Protein AF-A0A0B7BN88-F1 (afdb_monomer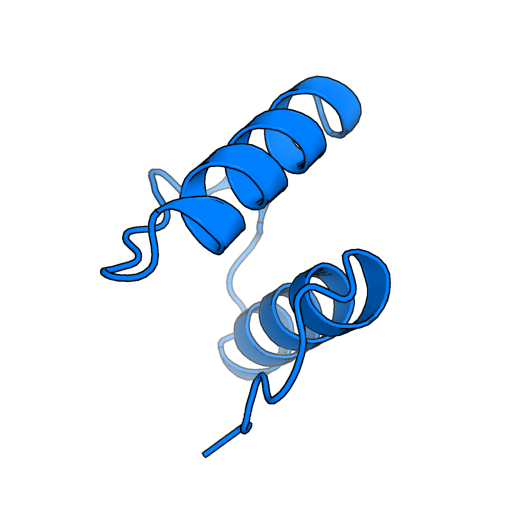_lite)

Secondary structure (DSSP, 8-state):
-----S--HHHHHHHHHHHHHHTT--GGG------S-HHHHHHHHHHHHHH-

Organism: NCBI:txid1028688

Structure (mmCIF, N/CA/C/O backbone):
data_AF-A0A0B7BN88-F1
#
_entry.id   AF-A0A0B7BN88-F1
#
loop_
_atom_site.group_PDB
_atom_site.id
_atom_site.type_symbol
_atom_site.label_atom_id
_atom_site.label_alt_id
_atom_site.label_comp_id
_atom_site.label_asym_id
_atom_site.label_entity_id
_atom_site.label_seq_id
_atom_site.pdbx_PDB_ins_code
_atom_site.Cartn_x
_atom_site.Cartn_y
_atom_site.Cartn_z
_atom_site.occupancy
_atom_site.B_iso_or_equiv
_atom_site.auth_seq_id
_atom_site.auth_comp_id
_atom_site.auth_asym_id
_atom_site.auth_atom_id
_atom_site.pdbx_PDB_model_num
ATOM 1 N N . MET A 1 1 ? 3.136 -11.538 1.371 1.00 42.81 1 MET A N 1
ATOM 2 C CA . MET A 1 1 ? 4.117 -10.752 0.593 1.00 42.81 1 MET A CA 1
ATOM 3 C C . MET A 1 1 ? 3.498 -10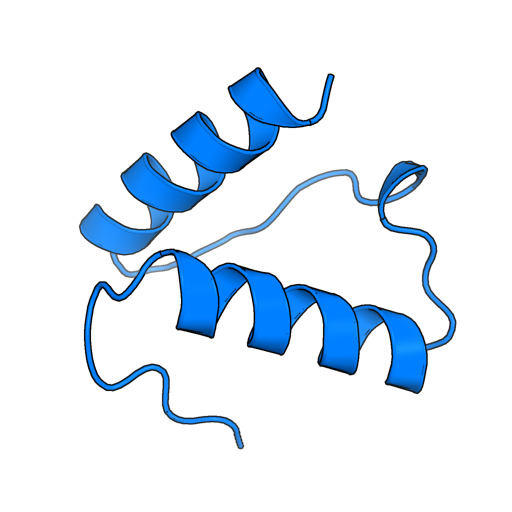.488 -0.767 1.00 42.81 1 MET A C 1
ATOM 5 O O . MET A 1 1 ? 3.375 -11.420 -1.550 1.00 42.81 1 MET A O 1
ATOM 9 N N . VAL A 1 2 ? 2.999 -9.273 -0.997 1.00 54.38 2 VAL A N 1
ATOM 10 C CA . VAL A 1 2 ? 2.401 -8.887 -2.283 1.00 54.38 2 VAL A CA 1
ATOM 11 C C . VAL A 1 2 ? 3.538 -8.517 -3.234 1.00 54.38 2 VAL A C 1
ATOM 13 O O . VAL A 1 2 ? 4.286 -7.580 -2.969 1.00 54.38 2 VAL A O 1
ATOM 16 N N . LEU A 1 3 ? 3.707 -9.288 -4.308 1.00 56.53 3 LEU A N 1
ATOM 17 C CA . LEU A 1 3 ? 4.682 -9.004 -5.361 1.00 56.53 3 LEU A CA 1
ATOM 18 C C . LEU A 1 3 ? 4.088 -7.975 -6.328 1.00 56.53 3 LEU A C 1
ATOM 20 O O . LEU A 1 3 ? 3.163 -8.271 -7.083 1.00 56.53 3 LEU A O 1
ATOM 24 N N . LEU A 1 4 ? 4.624 -6.756 -6.298 1.00 59.53 4 LEU A N 1
ATOM 25 C CA . LEU A 1 4 ? 4.305 -5.689 -7.248 1.00 59.53 4 LEU A CA 1
ATOM 26 C C . LEU A 1 4 ? 5.163 -5.876 -8.508 1.00 59.53 4 LEU A C 1
ATOM 28 O O . LEU A 1 4 ? 6.107 -5.135 -8.756 1.00 59.53 4 LEU A O 1
ATOM 32 N N . ASP A 1 5 ? 4.863 -6.925 -9.272 1.00 49.03 5 ASP A N 1
ATOM 33 C CA . ASP A 1 5 ? 5.720 -7.438 -10.355 1.00 49.03 5 ASP A CA 1
ATOM 34 C C . ASP A 1 5 ? 5.824 -6.485 -11.569 1.00 49.03 5 ASP A C 1
ATOM 36 O O . ASP A 1 5 ? 6.700 -6.624 -12.419 1.00 49.03 5 ASP A O 1
ATOM 40 N N . LYS A 1 6 ? 4.941 -5.478 -11.675 1.00 56.69 6 LYS A N 1
ATOM 41 C CA . LYS A 1 6 ? 4.922 -4.498 -12.776 1.00 56.69 6 LYS A CA 1
ATOM 42 C C . LYS A 1 6 ? 4.494 -3.120 -12.280 1.00 56.69 6 LYS A C 1
ATOM 44 O O . LYS A 1 6 ? 3.713 -3.020 -11.337 1.00 56.69 6 LYS A O 1
ATOM 49 N N . CYS A 1 7 ? 4.952 -2.063 -12.962 1.00 62.66 7 CYS A N 1
ATOM 50 C CA . CYS A 1 7 ? 4.510 -0.674 -12.765 1.00 62.66 7 CYS A CA 1
ATOM 51 C C . CYS A 1 7 ? 3.054 -0.497 -13.245 1.00 62.66 7 CYS A C 1
ATOM 53 O O . CYS A 1 7 ? 2.771 0.185 -14.226 1.00 62.66 7 CYS A O 1
ATOM 55 N N . ASN A 1 8 ? 2.131 -1.207 -12.602 1.00 75.19 8 ASN A N 1
ATOM 56 C CA . ASN A 1 8 ? 0.702 -1.098 -12.811 1.00 75.19 8 ASN A CA 1
ATOM 57 C C . ASN A 1 8 ? 0.148 -0.223 -11.685 1.00 75.19 8 ASN A C 1
ATOM 59 O O . ASN A 1 8 ? 0.112 -0.640 -10.525 1.00 75.19 8 ASN A O 1
ATOM 63 N N . ALA A 1 9 ? -0.252 0.992 -12.058 1.00 72.25 9 ALA A N 1
ATOM 64 C CA . ALA A 1 9 ? -0.761 2.005 -11.149 1.00 72.25 9 ALA A CA 1
ATOM 65 C C . ALA A 1 9 ? -1.880 1.470 -10.252 1.00 72.25 9 ALA A C 1
ATOM 67 O O . ALA A 1 9 ? -1.809 1.582 -9.028 1.00 72.25 9 ALA A O 1
ATOM 68 N N . ASP A 1 10 ? -2.861 0.812 -10.865 1.00 78.38 10 ASP A N 1
ATOM 69 C CA . ASP A 1 10 ? -4.035 0.278 -10.183 1.00 78.38 10 ASP A CA 1
ATOM 70 C C . ASP A 1 10 ? -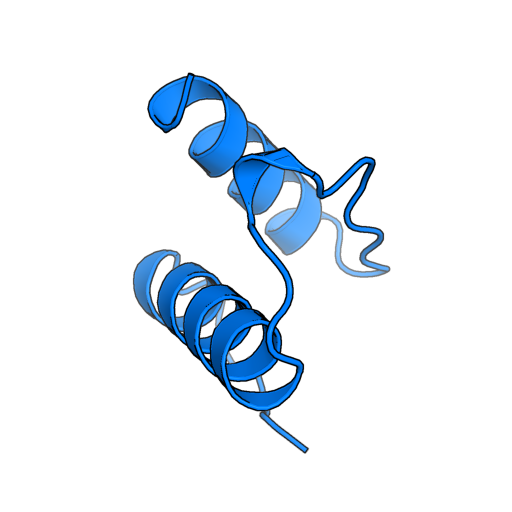3.680 -0.857 -9.226 1.00 78.38 10 ASP A C 1
ATOM 72 O O . ASP A 1 10 ? -4.215 -0.935 -8.120 1.00 78.38 10 ASP A O 1
ATOM 76 N N . ALA A 1 11 ? -2.737 -1.721 -9.616 1.00 81.19 11 ALA A N 1
ATOM 77 C CA . ALA A 1 11 ? -2.284 -2.812 -8.758 1.00 81.19 11 ALA A CA 1
ATOM 78 C C . ALA A 1 11 ? -1.596 -2.280 -7.493 1.00 81.19 11 ALA A C 1
ATOM 80 O O . ALA A 1 11 ? -1.838 -2.793 -6.402 1.00 81.19 11 ALA A O 1
ATOM 81 N N . ILE A 1 12 ? -0.785 -1.226 -7.625 1.00 81.12 12 ILE A N 1
ATOM 82 C CA . ILE A 1 12 ? -0.092 -0.593 -6.497 1.00 81.12 12 ILE A CA 1
ATOM 83 C C . ILE A 1 12 ? -1.095 0.130 -5.593 1.00 81.12 12 ILE A C 1
ATOM 85 O O . ILE A 1 12 ? -1.056 -0.058 -4.380 1.00 81.12 12 ILE A O 1
ATOM 89 N N . VAL A 1 13 ? -2.037 0.892 -6.159 1.00 80.44 13 VAL A N 1
ATOM 90 C CA . VAL A 1 13 ? -3.095 1.559 -5.381 1.00 80.44 13 VAL A CA 1
ATOM 91 C C . VAL A 1 13 ? -3.927 0.542 -4.603 1.00 80.44 13 VAL A C 1
ATOM 93 O O . VAL A 1 13 ? -4.173 0.744 -3.415 1.00 80.44 13 VAL A O 1
ATOM 96 N N . ASN A 1 14 ? -4.345 -0.553 -5.240 1.00 84.75 14 ASN A N 1
ATOM 97 C CA . ASN A 1 14 ? -5.138 -1.587 -4.579 1.00 84.75 14 ASN A CA 1
ATOM 98 C C . ASN A 1 14 ? -4.339 -2.335 -3.511 1.00 84.75 14 ASN A C 1
ATOM 100 O O . ASN A 1 14 ? -4.872 -2.579 -2.433 1.00 84.75 14 ASN A O 1
ATOM 104 N N . ALA A 1 15 ? -3.067 -2.649 -3.762 1.00 84.38 15 ALA A N 1
ATOM 105 C CA . ALA A 1 15 ? -2.207 -3.278 -2.764 1.00 84.38 15 ALA A CA 1
ATOM 106 C C . ALA A 1 15 ? -2.021 -2.381 -1.531 1.00 84.38 15 ALA A C 1
ATOM 108 O O . ALA A 1 15 ? -2.167 -2.849 -0.406 1.00 84.38 15 ALA A O 1
ATOM 109 N N . VAL A 1 16 ? -1.765 -1.085 -1.740 1.00 82.81 16 VAL A N 1
ATOM 110 C CA . VAL A 1 16 ? -1.640 -0.106 -0.651 1.00 82.81 16 VAL A CA 1
ATOM 111 C C . VAL A 1 16 ? -2.957 0.016 0.116 1.00 82.81 16 VAL A C 1
ATOM 113 O O . VAL A 1 16 ? -2.944 -0.027 1.341 1.00 82.81 16 VAL A O 1
ATOM 116 N N . LYS A 1 17 ? -4.099 0.120 -0.576 1.00 84.44 17 LYS A N 1
ATOM 117 C CA . LYS A 1 17 ? -5.421 0.192 0.069 1.00 84.44 17 LYS A CA 1
ATOM 118 C C . LYS A 1 17 ? -5.734 -1.052 0.896 1.00 84.44 17 LYS A C 1
ATOM 120 O O . LYS A 1 17 ? -6.164 -0.898 2.033 1.00 84.44 17 LYS A O 1
ATOM 125 N N . ASN A 1 18 ? -5.497 -2.247 0.354 1.00 88.31 18 ASN A N 1
ATOM 126 C CA . ASN A 1 18 ? -5.739 -3.498 1.070 1.00 88.31 18 ASN A CA 1
ATOM 127 C C . ASN A 1 18 ? -4.866 -3.602 2.318 1.00 88.31 18 ASN A C 1
ATOM 129 O O . ASN A 1 18 ? -5.383 -3.893 3.387 1.00 88.31 18 ASN A O 1
ATOM 133 N N . GLU A 1 19 ? -3.569 -3.306 2.212 1.00 87.62 19 GLU A N 1
ATOM 134 C CA . GLU A 1 19 ? -2.684 -3.339 3.379 1.00 87.62 19 GLU A CA 1
ATOM 135 C C . GLU A 1 19 ? -3.083 -2.306 4.436 1.00 87.62 19 GLU A C 1
ATOM 137 O O . GLU A 1 19 ? -3.078 -2.595 5.632 1.00 87.62 19 GLU A O 1
ATOM 142 N N . LEU A 1 20 ? -3.479 -1.100 4.024 1.00 85.62 20 LEU A N 1
ATOM 143 C CA . LEU A 1 20 ? -3.991 -0.108 4.966 1.00 85.62 20 LEU A CA 1
ATOM 144 C C . LEU A 1 20 ? -5.272 -0.591 5.661 1.00 85.62 20 LEU A C 1
ATOM 146 O O . LEU A 1 20 ? -5.377 -0.432 6.876 1.00 85.62 20 LEU A O 1
ATOM 150 N N . ASP A 1 21 ? -6.207 -1.197 4.929 1.00 88.56 21 ASP A N 1
ATOM 151 C CA . ASP A 1 21 ? -7.455 -1.737 5.482 1.00 88.56 21 ASP A CA 1
ATOM 152 C C . ASP A 1 21 ? -7.193 -2.892 6.464 1.00 88.56 21 ASP A C 1
ATOM 154 O O . ASP A 1 21 ? -7.662 -2.852 7.605 1.00 88.56 21 ASP A O 1
ATOM 158 N N . GLU A 1 22 ? -6.330 -3.845 6.089 1.00 91.38 22 GLU A N 1
ATOM 159 C CA . GLU A 1 22 ? -5.895 -4.952 6.951 1.00 91.38 22 GLU A CA 1
ATOM 160 C C . GLU A 1 22 ? -5.270 -4.443 8.255 1.00 91.38 22 GLU A C 1
ATOM 162 O O . GLU A 1 22 ? -5.517 -4.982 9.340 1.00 91.38 22 GLU A O 1
ATOM 167 N N . LYS A 1 23 ? -4.495 -3.357 8.175 1.00 88.44 23 LYS A N 1
ATOM 168 C CA . LYS A 1 23 ? -3.868 -2.718 9.339 1.00 88.44 23 LYS A CA 1
ATOM 169 C C . LYS A 1 23 ? -4.780 -1.717 10.051 1.00 88.44 23 LYS A C 1
ATOM 171 O O . LYS A 1 23 ? -4.354 -1.129 11.046 1.00 88.44 23 LYS A O 1
ATOM 176 N N . LYS A 1 24 ? -6.018 -1.526 9.580 1.00 88.31 24 LYS A N 1
ATOM 177 C CA . LYS A 1 24 ? -6.985 -0.525 10.069 1.00 88.31 24 LYS A CA 1
ATOM 178 C C . LYS A 1 24 ? -6.404 0.894 10.100 1.00 88.31 24 LYS A C 1
ATOM 180 O O . LYS A 1 24 ? -6.718 1.695 10.984 1.00 88.31 24 LYS A O 1
ATOM 185 N N . LEU A 1 25 ? -5.528 1.199 9.147 1.00 85.62 25 LEU A N 1
ATOM 186 C CA . LEU A 1 25 ? -4.884 2.493 8.982 1.00 85.62 25 LEU A CA 1
ATOM 187 C C . LEU A 1 25 ? -5.682 3.348 8.001 1.00 85.62 25 LEU A C 1
ATOM 189 O O . LEU A 1 25 ? -6.028 2.927 6.901 1.00 85.62 25 LEU A O 1
ATOM 193 N N . ASN A 1 26 ? -5.942 4.595 8.386 1.00 82.00 26 ASN A N 1
ATOM 194 C CA . ASN A 1 26 ? -6.588 5.550 7.498 1.00 82.00 26 ASN A CA 1
ATOM 195 C C . ASN A 1 26 ? -5.553 6.157 6.545 1.00 82.00 26 ASN A C 1
ATOM 197 O O . ASN A 1 26 ? -4.563 6.736 6.992 1.00 82.00 26 ASN A O 1
ATOM 201 N N . MET A 1 27 ? -5.820 6.094 5.241 1.00 78.19 27 MET A N 1
ATOM 202 C CA . MET A 1 27 ? -4.946 6.663 4.213 1.00 78.19 27 MET A CA 1
ATOM 203 C C . MET A 1 27 ? -4.753 8.176 4.367 1.00 78.19 27 MET A C 1
ATOM 205 O O . MET A 1 27 ? -3.681 8.683 4.063 1.00 78.19 27 MET A O 1
ATOM 209 N N . LYS A 1 28 ? -5.734 8.886 4.941 1.00 77.75 28 LYS A N 1
ATOM 210 C CA . LYS A 1 28 ? -5.615 10.316 5.279 1.00 77.75 28 LYS A CA 1
ATOM 211 C C . LYS A 1 28 ? -4.587 10.608 6.377 1.00 77.75 28 LYS A C 1
ATOM 213 O O . LYS A 1 28 ? -4.125 11.736 6.486 1.00 77.75 28 LYS A O 1
ATOM 218 N N . ASN A 1 29 ? -4.240 9.607 7.183 1.00 82.12 29 ASN A N 1
ATOM 219 C CA . ASN A 1 29 ? -3.265 9.727 8.267 1.00 82.12 29 ASN A CA 1
ATOM 220 C C . ASN A 1 29 ? -1.873 9.223 7.844 1.00 82.12 29 ASN A C 1
ATOM 222 O O . ASN A 1 29 ? -0.959 9.171 8.668 1.00 82.12 29 ASN A O 1
ATOM 226 N N . LEU A 1 30 ? -1.710 8.811 6.584 1.00 80.25 30 LEU A N 1
ATOM 227 C CA . LEU A 1 30 ? -0.452 8.309 6.057 1.00 80.25 30 LEU A CA 1
ATOM 228 C C . LEU A 1 30 ? 0.490 9.491 5.790 1.00 80.25 30 LEU A C 1
ATOM 230 O O . LEU A 1 30 ? 0.212 10.322 4.937 1.00 80.25 30 LEU A O 1
ATOM 234 N N . LEU A 1 31 ? 1.599 9.575 6.525 1.00 82.50 31 LEU A N 1
ATOM 235 C CA . LEU A 1 31 ? 2.558 10.684 6.404 1.00 82.50 31 LEU A CA 1
ATOM 236 C C . LEU A 1 31 ? 3.443 10.575 5.159 1.00 82.50 31 LEU A C 1
ATOM 238 O O . LEU A 1 31 ? 3.766 11.581 4.536 1.00 82.50 31 LEU A O 1
ATOM 242 N N . ALA A 1 32 ? 3.878 9.359 4.835 1.00 80.50 32 ALA A N 1
ATOM 243 C CA . ALA A 1 32 ? 4.793 9.099 3.735 1.00 80.50 32 ALA A CA 1
ATOM 244 C C . ALA A 1 32 ? 4.741 7.624 3.323 1.00 80.50 32 ALA A C 1
ATOM 246 O O . ALA A 1 32 ? 4.452 6.748 4.140 1.00 80.50 32 ALA A O 1
ATOM 247 N N . ILE A 1 33 ? 5.087 7.356 2.064 1.00 82.88 33 ILE A N 1
ATOM 248 C CA . ILE A 1 33 ? 5.402 6.018 1.558 1.00 82.88 33 ILE A CA 1
ATOM 249 C C . ILE A 1 33 ? 6.820 6.082 0.990 1.00 82.88 33 ILE A C 1
ATOM 251 O O . ILE A 1 33 ? 7.110 6.922 0.142 1.00 82.88 33 ILE A O 1
ATOM 255 N N . GLY A 1 34 ? 7.701 5.207 1.470 1.00 84.56 34 GLY A N 1
ATOM 256 C CA . GLY A 1 34 ? 9.052 5.045 0.940 1.00 84.56 34 GLY A CA 1
ATOM 257 C C . GLY A 1 34 ? 9.131 3.809 0.052 1.00 84.56 34 GLY A C 1
ATOM 258 O O . GLY A 1 34 ? 8.629 2.751 0.422 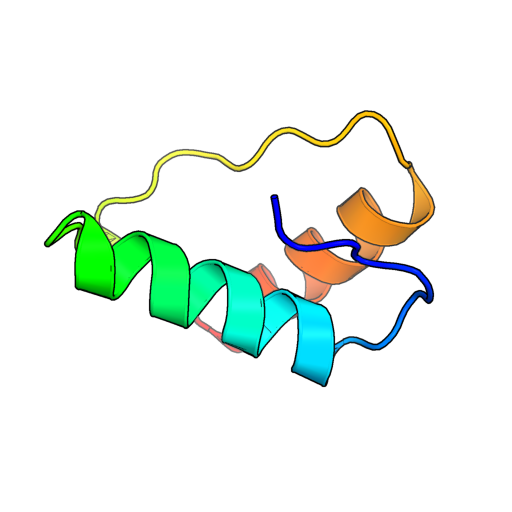1.00 84.56 34 GLY A O 1
ATOM 259 N N . THR A 1 35 ? 9.766 3.941 -1.108 1.00 84.31 35 THR A N 1
ATOM 260 C CA . THR A 1 35 ? 10.044 2.839 -2.037 1.00 84.31 35 THR A CA 1
ATOM 261 C C . THR A 1 35 ? 11.467 2.985 -2.558 1.00 84.31 35 THR A C 1
ATOM 263 O O . THR A 1 35 ? 11.916 4.096 -2.838 1.00 84.31 35 THR A O 1
ATOM 266 N N . ASP A 1 36 ? 12.172 1.869 -2.685 1.00 84.88 36 ASP A N 1
ATOM 267 C CA . ASP A 1 36 ? 13.500 1.773 -3.295 1.00 84.88 36 ASP A CA 1
ATOM 268 C C . ASP A 1 36 ? 13.429 1.780 -4.833 1.00 84.88 36 ASP A C 1
ATOM 270 O O . ASP A 1 36 ? 14.388 2.154 -5.507 1.00 84.88 36 ASP A O 1
ATOM 274 N N . ASN A 1 37 ? 12.267 1.446 -5.404 1.00 85.44 37 ASN A N 1
ATOM 275 C CA . ASN A 1 37 ? 12.024 1.544 -6.839 1.00 85.44 37 ASN A CA 1
ATOM 276 C C . ASN A 1 37 ? 11.607 2.968 -7.258 1.00 85.44 37 ASN A C 1
ATOM 278 O O . ASN A 1 37 ? 10.505 3.431 -6.941 1.00 85.44 37 ASN A O 1
ATOM 282 N N . ALA A 1 38 ? 12.460 3.639 -8.037 1.00 82.12 38 ALA A N 1
ATOM 283 C CA . ALA A 1 38 ? 12.240 5.004 -8.516 1.00 82.12 38 ALA A CA 1
ATOM 284 C C . ALA A 1 38 ? 10.979 5.157 -9.389 1.00 82.12 38 ALA A C 1
ATOM 286 O O . ALA A 1 38 ? 10.281 6.165 -9.290 1.00 82.12 38 ALA A O 1
ATOM 287 N N . SER A 1 39 ? 10.633 4.161 -10.213 1.00 80.88 39 SER A N 1
ATOM 288 C CA . SER A 1 39 ? 9.416 4.225 -11.040 1.00 80.88 39 SER A CA 1
ATOM 289 C C . SER A 1 39 ? 8.143 4.187 -10.193 1.00 80.88 39 SER A C 1
ATOM 291 O O . SER A 1 39 ? 7.166 4.866 -10.502 1.00 80.88 39 SER A O 1
ATOM 293 N N . VAL A 1 40 ? 8.172 3.436 -9.090 1.00 80.62 40 VAL A N 1
ATOM 294 C CA . VAL A 1 40 ? 7.062 3.365 -8.134 1.00 80.62 40 VAL A CA 1
ATOM 295 C C . VAL A 1 40 ? 6.971 4.657 -7.319 1.00 80.62 40 VAL A C 1
ATOM 297 O O . VAL A 1 40 ? 5.865 5.107 -7.039 1.00 80.62 40 VAL A O 1
ATOM 300 N N . MET A 1 41 ? 8.098 5.313 -7.014 1.00 84.25 41 MET A N 1
ATOM 301 C CA . MET A 1 41 ? 8.100 6.636 -6.370 1.00 84.25 41 MET A CA 1
ATOM 302 C C . MET A 1 41 ? 7.347 7.670 -7.218 1.00 84.25 41 MET A C 1
ATOM 304 O O . MET A 1 41 ? 6.473 8.369 -6.708 1.00 84.25 41 MET A O 1
ATOM 308 N N . VAL A 1 42 ? 7.644 7.742 -8.522 1.00 80.50 42 VAL A N 1
ATOM 309 C CA . VAL A 1 42 ? 6.963 8.666 -9.449 1.00 80.50 42 VAL A CA 1
ATOM 310 C C . VAL A 1 42 ? 5.466 8.372 -9.512 1.00 80.50 42 VAL A C 1
ATOM 312 O O . VAL A 1 42 ? 4.642 9.284 -9.497 1.00 80.50 42 VAL A O 1
ATOM 315 N N . LEU A 1 43 ? 5.104 7.092 -9.540 1.00 81.00 43 LEU A N 1
ATOM 316 C CA . LEU A 1 43 ? 3.713 6.675 -9.549 1.00 81.00 43 LEU A CA 1
ATOM 317 C C . LEU A 1 43 ? 2.975 7.079 -8.259 1.00 81.00 43 LEU A C 1
ATOM 319 O O . LEU A 1 43 ? 1.887 7.645 -8.328 1.00 81.00 43 LEU A O 1
ATOM 323 N N . ILE A 1 44 ? 3.555 6.814 -7.087 1.00 80.69 44 ILE A N 1
ATOM 324 C CA . ILE A 1 44 ? 2.963 7.174 -5.791 1.00 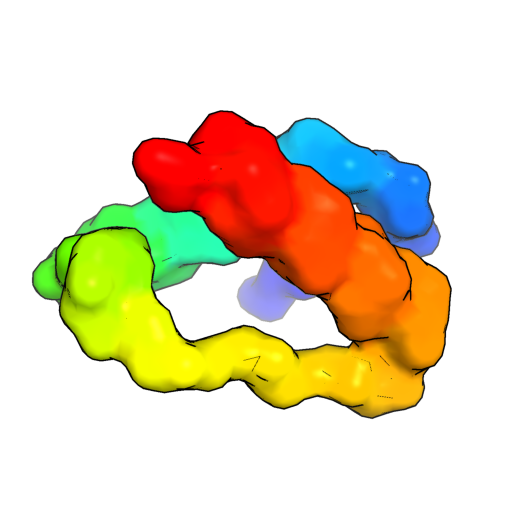80.69 44 ILE A CA 1
ATOM 325 C C . ILE A 1 44 ? 2.780 8.689 -5.687 1.00 80.69 44 ILE A C 1
ATOM 327 O O . ILE A 1 44 ? 1.740 9.136 -5.208 1.00 80.69 44 ILE A O 1
ATOM 331 N N . LEU A 1 45 ? 3.735 9.475 -6.187 1.00 80.25 45 LEU A N 1
ATOM 332 C CA . LEU A 1 45 ? 3.614 10.930 -6.253 1.00 80.25 45 LEU A CA 1
ATOM 333 C C . LEU A 1 45 ? 2.398 11.360 -7.094 1.00 80.25 45 LEU A C 1
ATOM 335 O O . LEU A 1 45 ? 1.613 12.198 -6.657 1.00 80.25 45 LEU A O 1
ATOM 339 N N . LEU A 1 46 ? 2.204 10.756 -8.272 1.00 71.88 46 LEU A N 1
ATOM 340 C CA . LEU A 1 46 ? 1.052 11.031 -9.143 1.00 71.88 46 LEU A CA 1
ATOM 341 C C . LEU A 1 46 ? -0.284 10.634 -8.500 1.00 71.88 46 LEU A C 1
ATOM 343 O O . LEU A 1 46 ? -1.280 11.342 -8.662 1.00 71.88 46 LEU A O 1
ATOM 347 N N . ILE A 1 47 ? -0.302 9.521 -7.763 1.00 73.00 47 ILE A N 1
ATOM 348 C CA . ILE A 1 47 ? -1.468 9.063 -6.998 1.00 73.00 47 ILE A CA 1
ATOM 349 C C . ILE A 1 47 ? -1.802 10.073 -5.899 1.00 73.00 47 ILE A C 1
ATOM 351 O O . ILE A 1 47 ? -2.959 10.453 -5.759 1.00 73.00 47 ILE A O 1
ATOM 355 N N . TRP A 1 48 ? -0.798 10.542 -5.156 1.00 72.69 48 TRP A N 1
ATOM 356 C CA . TRP A 1 48 ? -0.966 11.535 -4.095 1.00 72.69 48 TRP A CA 1
ATOM 357 C C . TRP A 1 48 ? -1.537 12.858 -4.609 1.00 72.69 48 TRP A C 1
ATOM 359 O O . TRP A 1 48 ? -2.430 13.412 -3.977 1.00 72.69 48 TRP A O 1
ATOM 369 N N . ILE A 1 49 ? -1.080 13.328 -5.774 1.00 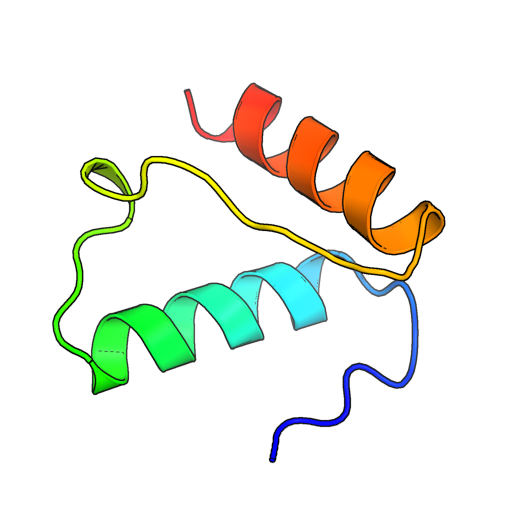73.56 49 ILE A N 1
ATOM 370 C CA . ILE A 1 49 ? -1.602 14.552 -6.405 1.00 73.56 49 ILE A CA 1
ATOM 371 C C . ILE A 1 49 ? -3.071 14.393 -6.832 1.00 73.56 49 ILE A C 1
ATOM 373 O O . ILE A 1 49 ? -3.811 15.366 -6.805 1.00 73.56 49 ILE A O 1
ATOM 377 N N . ASN A 1 50 ? -3.504 13.190 -7.224 1.00 63.22 50 ASN A N 1
ATOM 378 C CA . ASN A 1 50 ? -4.891 12.930 -7.636 1.00 63.22 50 ASN A CA 1
ATOM 379 C C . ASN A 1 50 ? -5.845 12.601 -6.473 1.00 63.22 50 ASN A C 1
ATOM 381 O O . ASN A 1 50 ? -7.056 12.565 -6.680 1.00 63.22 50 ASN A O 1
ATOM 385 N N . LEU A 1 51 ? -5.323 12.294 -5.281 1.00 59.19 51 LEU A N 1
ATOM 386 C CA . LEU A 1 51 ? -6.124 11.922 -4.109 1.00 59.19 51 LEU A CA 1
ATOM 387 C C . LEU A 1 51 ? -6.392 13.083 -3.131 1.00 59.19 51 LEU A C 1
ATOM 389 O O . LEU A 1 51 ? -7.200 12.896 -2.217 1.00 59.19 51 LEU A O 1
ATOM 393 N N . ILE A 1 52 ? -5.725 14.231 -3.303 1.00 53.16 52 ILE A N 1
ATOM 394 C CA . ILE A 1 52 ? -5.923 15.487 -2.547 1.00 53.16 52 ILE A CA 1
ATOM 395 C C . ILE A 1 52 ? -6.766 16.448 -3.383 1.00 53.16 52 ILE A C 1
ATOM 397 O O . ILE A 1 52 ? -7.679 17.068 -2.792 1.00 53.16 52 ILE A O 1
#

Radius of gyration: 10.81 Å; chains: 1; bounding box: 21×26×23 Å

pLDDT: mean 76.79, std 11.4, range [42.81, 91.38]

Foldseek 3Di:
DDDPPDLDLVSVVVVVVVVCVVVVHDPVPDPDDDDPDPSVVVSVVVVVVVVD

Sequence (52 aa):
MVLLDKCNADAIVNAVKNELDEKKLNMKNLLAIGTDNASVMVLILLIWINLI